Protein AF-A0AA38CPH5-F1 (afdb_monomer_lite)

Organism: Taxus chinensis (NCBI:txid29808)

pLDDT: mean 83.93, std 12.08, range [49.88, 96.62]

Structure (mmCIF, N/CA/C/O backbone):
data_AF-A0AA38CPH5-F1
#
_entry.id   AF-A0AA38CPH5-F1
#
loop_
_atom_site.group_PDB
_atom_site.id
_atom_site.type_symbol
_atom_site.label_atom_id
_atom_site.label_alt_id
_atom_site.label_comp_id
_atom_site.label_asym_id
_atom_site.label_entity_id
_atom_site.label_seq_id
_atom_site.pdbx_PDB_ins_code
_atom_site.Cartn_x
_atom_site.Cartn_y
_atom_site.Cartn_z
_atom_site.occupancy
_atom_site.B_iso_or_equiv
_atom_site.auth_seq_id
_atom_site.auth_comp_id
_atom_site.auth_asym_id
_atom_site.auth_atom_id
_atom_site.pdbx_PDB_model_num
ATOM 1 N N . VAL A 1 1 ? 11.092 2.825 -25.061 1.00 49.88 1 VAL A N 1
ATOM 2 C CA . VAL A 1 1 ? 11.094 2.612 -23.594 1.00 49.88 1 VAL A CA 1
ATOM 3 C C . VAL A 1 1 ? 11.245 1.121 -23.340 1.00 49.88 1 VAL A C 1
ATOM 5 O O . VAL A 1 1 ? 10.441 0.359 -23.857 1.00 49.88 1 VAL A O 1
ATOM 8 N N . ASN A 1 2 ? 12.337 0.680 -22.708 1.00 52.81 2 ASN A N 1
ATOM 9 C CA . ASN A 1 2 ? 12.590 -0.751 -22.521 1.00 52.81 2 ASN A CA 1
ATOM 10 C C . ASN A 1 2 ? 11.661 -1.270 -21.411 1.00 52.81 2 ASN A C 1
ATOM 12 O O . ASN A 1 2 ? 11.789 -0.869 -20.257 1.00 52.81 2 ASN A O 1
ATOM 16 N N . VAL A 1 3 ? 10.710 -2.125 -21.778 1.00 59.72 3 VAL A N 1
ATOM 17 C CA . VAL A 1 3 ? 9.700 -2.720 -20.888 1.00 59.72 3 VAL A CA 1
ATOM 18 C C . VAL A 1 3 ? 10.272 -3.474 -19.651 1.00 59.72 3 VAL A C 1
ATOM 20 O O . VAL A 1 3 ? 9.548 -3.551 -18.669 1.00 59.72 3 VAL A O 1
ATOM 23 N N . PRO A 1 4 ? 11.534 -3.957 -19.574 1.00 72.56 4 PRO A N 1
ATOM 24 C CA . PRO A 1 4 ? 12.068 -4.610 -18.367 1.00 72.56 4 PRO A CA 1
ATOM 25 C C . PRO A 1 4 ? 12.377 -3.672 -17.189 1.00 72.56 4 PRO A C 1
ATOM 27 O O . PRO A 1 4 ? 12.179 -4.048 -16.037 1.00 72.56 4 PRO A O 1
ATOM 30 N N . GLY A 1 5 ? 12.843 -2.444 -17.443 1.00 73.50 5 GLY A N 1
ATOM 31 C CA . GLY A 1 5 ? 13.474 -1.635 -16.386 1.00 73.50 5 GLY A CA 1
ATOM 32 C C . GLY A 1 5 ? 12.511 -1.158 -15.294 1.00 73.50 5 GLY A C 1
ATOM 33 O O . GLY A 1 5 ? 12.890 -1.044 -14.131 1.00 73.50 5 GLY A O 1
ATOM 34 N N . TRP A 1 6 ? 11.247 -0.906 -15.641 1.00 79.38 6 TRP A N 1
ATOM 35 C CA . TRP A 1 6 ? 10.251 -0.490 -14.650 1.00 79.38 6 TRP A CA 1
ATOM 36 C C . TRP A 1 6 ? 9.793 -1.665 -13.772 1.00 79.38 6 TRP A C 1
ATOM 38 O O . TRP A 1 6 ? 9.576 -1.473 -12.581 1.00 79.38 6 TRP A O 1
ATOM 48 N N . LEU A 1 7 ? 9.726 -2.887 -14.315 1.00 79.88 7 LEU A N 1
ATOM 49 C CA . LEU A 1 7 ? 9.412 -4.091 -13.536 1.00 79.88 7 LEU A CA 1
ATOM 50 C C . LEU A 1 7 ? 10.525 -4.418 -12.534 1.00 79.88 7 LEU A C 1
ATOM 52 O O . LEU A 1 7 ? 10.243 -4.739 -11.380 1.00 79.88 7 LEU A O 1
ATOM 56 N N . GLU A 1 8 ? 11.784 -4.287 -12.954 1.00 78.25 8 GLU A N 1
ATOM 57 C CA . GLU A 1 8 ? 12.946 -4.433 -12.069 1.00 78.25 8 GLU A CA 1
ATOM 58 C C . GLU A 1 8 ? 12.932 -3.388 -10.948 1.00 78.25 8 GLU A C 1
ATOM 60 O O . GLU A 1 8 ? 13.142 -3.727 -9.781 1.00 78.25 8 GLU A O 1
ATOM 65 N N . ALA A 1 9 ? 12.614 -2.131 -11.279 1.00 80.31 9 ALA A N 1
ATOM 66 C CA . ALA A 1 9 ? 12.453 -1.077 -10.285 1.00 80.31 9 ALA A CA 1
ATOM 67 C C . ALA A 1 9 ? 11.340 -1.420 -9.284 1.00 80.31 9 ALA A C 1
ATOM 69 O O . ALA A 1 9 ? 11.551 -1.310 -8.081 1.00 80.31 9 ALA A O 1
ATOM 70 N N . PHE A 1 10 ? 10.189 -1.913 -9.749 1.00 83.00 10 PHE A N 1
ATOM 71 C CA . PHE A 1 10 ? 9.068 -2.276 -8.877 1.00 83.00 10 PHE A CA 1
ATOM 72 C C . PHE A 1 10 ? 9.444 -3.426 -7.934 1.00 83.00 10 PHE A C 1
ATOM 74 O O . PHE A 1 10 ? 9.151 -3.363 -6.743 1.00 83.00 10 PHE A O 1
ATOM 81 N N . ALA A 1 11 ? 10.173 -4.437 -8.417 1.00 79.69 11 ALA A N 1
ATOM 82 C CA . ALA A 1 11 ? 10.667 -5.538 -7.586 1.00 79.69 11 ALA A CA 1
ATOM 83 C C . ALA A 1 11 ? 11.637 -5.076 -6.476 1.00 79.69 11 ALA A C 1
ATOM 85 O O . ALA A 1 11 ? 11.768 -5.726 -5.432 1.00 79.69 11 ALA A O 1
ATOM 86 N N . ALA A 1 12 ? 12.295 -3.929 -6.659 1.00 80.69 12 ALA A N 1
ATOM 87 C CA . ALA A 1 12 ? 13.166 -3.338 -5.653 1.00 80.69 12 ALA A CA 1
ATOM 88 C C . ALA A 1 12 ? 12.405 -2.642 -4.507 1.00 80.69 12 ALA A C 1
ATOM 90 O O . ALA A 1 12 ? 13.028 -2.355 -3.482 1.00 80.69 12 ALA A O 1
ATOM 91 N N . HIS A 1 13 ? 11.0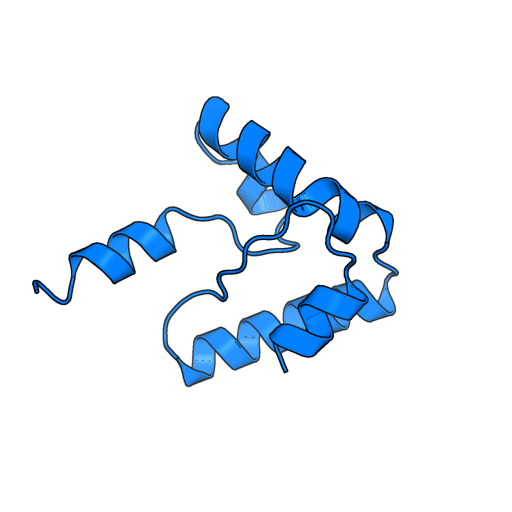76 -2.470 -4.578 1.00 79.56 13 HIS A N 1
ATOM 92 C CA . HIS A 1 13 ? 10.263 -1.892 -3.496 1.00 79.56 13 HIS A CA 1
ATOM 93 C C . HIS A 1 13 ? 9.654 -2.963 -2.571 1.00 79.56 13 HIS A C 1
ATOM 95 O O . HIS A 1 13 ? 9.312 -4.056 -3.017 1.00 79.56 13 HIS A O 1
ATOM 101 N N . PRO A 1 14 ? 9.633 -2.748 -1.242 1.00 83.19 14 PRO A N 1
ATOM 102 C CA . PRO A 1 14 ? 8.918 -3.627 -0.320 1.00 83.19 14 PRO A CA 1
ATOM 103 C C . PRO A 1 14 ? 7.407 -3.420 -0.472 1.00 83.19 14 PRO A C 1
ATOM 105 O O . PRO A 1 14 ? 6.948 -2.292 -0.648 1.00 83.19 14 PRO A O 1
ATOM 108 N N . GLN A 1 15 ? 6.636 -4.501 -0.380 1.00 84.94 15 GLN A N 1
ATOM 109 C CA . GLN A 1 15 ? 5.177 -4.416 -0.402 1.00 84.94 15 GLN A CA 1
ATOM 110 C C . GLN A 1 15 ? 4.669 -3.645 0.825 1.00 84.94 15 GLN A C 1
ATOM 112 O O . GLN A 1 15 ? 5.220 -3.776 1.922 1.00 84.94 15 GLN A O 1
ATOM 117 N N . ILE A 1 16 ? 3.608 -2.855 0.649 1.00 85.25 16 ILE A N 1
ATOM 118 C CA . ILE A 1 16 ? 2.994 -2.129 1.763 1.00 85.25 16 ILE A CA 1
ATOM 119 C C . ILE A 1 16 ? 2.383 -3.122 2.755 1.00 85.25 16 ILE A C 1
ATOM 121 O O . ILE A 1 16 ? 1.626 -4.009 2.367 1.00 85.25 16 ILE A O 1
ATOM 125 N N . GLY A 1 17 ? 2.748 -2.982 4.031 1.00 80.19 17 GLY A N 1
ATOM 126 C CA . GLY A 1 17 ? 2.310 -3.877 5.106 1.00 80.19 17 GLY A CA 1
ATOM 127 C C . GLY A 1 17 ? 3.187 -5.121 5.295 1.00 80.19 17 GLY A C 1
ATOM 128 O O . GLY A 1 17 ? 3.011 -5.839 6.277 1.00 80.19 17 GLY A O 1
ATOM 129 N N . ASP A 1 18 ? 4.183 -5.371 4.435 1.00 81.31 18 ASP A N 1
ATOM 130 C CA . ASP A 1 18 ? 5.137 -6.470 4.633 1.00 81.31 18 ASP A CA 1
ATOM 131 C C . ASP A 1 18 ? 6.313 -6.039 5.524 1.00 81.31 18 ASP A C 1
ATOM 133 O O . ASP A 1 18 ? 7.432 -5.748 5.083 1.00 81.31 18 ASP A O 1
ATOM 137 N N . VAL A 1 19 ? 6.049 -6.035 6.831 1.00 70.31 19 VAL A N 1
ATOM 138 C CA . VAL A 1 19 ? 7.027 -5.675 7.867 1.00 70.31 19 VAL A CA 1
ATOM 139 C C . VAL A 1 19 ? 8.243 -6.615 7.865 1.00 70.31 19 VAL A C 1
ATOM 141 O O . VAL A 1 19 ? 9.345 -6.209 8.238 1.00 70.31 19 VAL A O 1
ATOM 144 N N . LYS A 1 20 ? 8.087 -7.863 7.397 1.00 69.38 20 LYS A N 1
ATOM 145 C CA . LYS A 1 20 ? 9.191 -8.831 7.305 1.00 69.38 20 LYS A CA 1
ATOM 146 C C . LYS A 1 20 ? 10.125 -8.477 6.151 1.00 69.38 20 LYS A C 1
ATOM 148 O O . LYS A 1 20 ? 11.340 -8.443 6.346 1.00 69.38 20 LYS A O 1
ATOM 153 N N . SER A 1 21 ? 9.582 -8.137 4.980 1.00 67.69 21 SER A N 1
ATOM 154 C CA . SER A 1 21 ? 10.387 -7.661 3.848 1.00 67.69 21 SER A CA 1
ATOM 155 C C . SER A 1 21 ? 11.103 -6.344 4.155 1.00 67.69 21 SER A C 1
ATOM 157 O O . SER A 1 21 ? 12.204 -6.137 3.638 1.00 67.69 21 SER A O 1
ATOM 159 N N . LEU A 1 22 ? 10.523 -5.469 4.985 1.00 61.69 22 LEU A N 1
ATOM 160 C CA . LEU A 1 22 ? 11.168 -4.225 5.425 1.00 61.69 22 LEU A CA 1
ATOM 161 C C . LEU A 1 22 ? 12.400 -4.472 6.308 1.00 61.69 22 LEU A C 1
ATOM 163 O O . LEU A 1 22 ? 13.291 -3.632 6.351 1.00 61.69 22 LEU A O 1
ATOM 167 N N . ASN A 1 23 ? 12.484 -5.608 7.002 1.00 61.28 23 ASN A N 1
ATOM 168 C CA . ASN A 1 23 ? 13.628 -5.938 7.858 1.00 61.28 23 ASN A CA 1
ATOM 169 C C . ASN A 1 23 ? 14.781 -6.627 7.109 1.00 61.28 23 ASN A C 1
ATOM 171 O O . ASN A 1 23 ? 15.905 -6.618 7.600 1.00 61.28 23 ASN A O 1
ATOM 175 N N . ASN A 1 24 ? 14.524 -7.182 5.920 1.00 59.59 24 ASN A N 1
ATOM 176 C CA . ASN A 1 24 ? 15.494 -7.978 5.157 1.00 59.59 24 ASN A CA 1
ATOM 177 C C . ASN A 1 24 ? 16.198 -7.211 4.014 1.00 59.59 24 ASN A C 1
ATOM 179 O O . ASN A 1 24 ? 17.062 -7.779 3.345 1.00 59.59 24 ASN A O 1
ATOM 183 N N . LYS A 1 25 ? 15.847 -5.943 3.745 1.00 61.38 25 LYS A N 1
ATOM 184 C CA . LYS A 1 25 ? 16.475 -5.124 2.685 1.00 61.38 25 LYS A CA 1
ATOM 185 C C . LYS A 1 25 ? 17.682 -4.326 3.186 1.00 61.38 25 LYS A C 1
ATOM 187 O O . LYS A 1 25 ? 17.815 -4.063 4.376 1.00 61.38 25 LYS A O 1
ATOM 192 N N . LYS A 1 26 ? 18.561 -3.924 2.250 1.00 58.41 26 LYS A N 1
ATOM 193 C CA . LYS A 1 26 ? 19.732 -3.063 2.516 1.00 58.41 26 LYS A CA 1
ATOM 194 C C . LYS A 1 26 ? 19.318 -1.869 3.387 1.00 58.41 26 LYS A C 1
ATOM 196 O O . LYS A 1 26 ? 18.413 -1.133 2.995 1.00 58.41 26 LYS A O 1
ATOM 201 N N . ALA A 1 27 ? 20.013 -1.692 4.513 1.00 57.31 27 ALA A N 1
ATOM 202 C CA . ALA A 1 27 ? 19.653 -0.800 5.622 1.00 57.31 27 ALA A CA 1
ATOM 203 C C . ALA A 1 27 ? 19.040 0.549 5.181 1.00 57.31 27 ALA A C 1
ATOM 205 O O . ALA A 1 27 ? 17.886 0.828 5.495 1.00 57.31 27 ALA A O 1
ATOM 206 N N . GLY A 1 28 ? 19.718 1.304 4.307 1.00 57.69 28 GLY A N 1
ATOM 207 C CA . GLY A 1 28 ? 19.254 2.642 3.908 1.00 57.69 28 GLY A CA 1
ATOM 208 C C . GLY A 1 28 ? 17.920 2.702 3.143 1.00 57.69 28 GLY A C 1
ATOM 209 O O . GLY A 1 28 ? 17.133 3.616 3.366 1.00 57.69 28 GLY A O 1
ATOM 210 N N . SER A 1 29 ? 17.619 1.737 2.264 1.00 67.94 29 SER A N 1
ATOM 211 C CA . SER A 1 29 ? 16.340 1.725 1.523 1.00 67.94 29 SER A CA 1
ATOM 212 C C . SER A 1 29 ? 15.195 1.171 2.372 1.00 67.94 29 SER A C 1
ATOM 214 O O . SER A 1 29 ? 14.053 1.600 2.224 1.00 67.94 29 SER A O 1
ATOM 216 N N . ALA A 1 30 ? 15.501 0.253 3.291 1.00 70.81 30 ALA A N 1
ATOM 217 C CA . ALA A 1 30 ? 14.536 -0.273 4.247 1.00 70.81 30 ALA A CA 1
ATOM 218 C C . ALA A 1 30 ? 14.057 0.799 5.237 1.00 70.81 30 ALA A C 1
ATOM 220 O O . ALA A 1 30 ? 12.856 0.910 5.470 1.00 70.81 30 ALA A O 1
ATOM 221 N N . GLU A 1 31 ? 14.966 1.597 5.802 1.00 75.94 31 GLU A N 1
ATOM 222 C CA . GLU A 1 31 ? 14.618 2.677 6.739 1.00 75.94 31 GLU A CA 1
ATOM 223 C C . GLU A 1 31 ? 13.777 3.773 6.078 1.00 75.94 31 GLU A C 1
ATOM 225 O O . GLU A 1 31 ? 12.781 4.209 6.658 1.00 75.94 31 GLU A O 1
ATOM 230 N N . TRP A 1 32 ? 14.102 4.145 4.836 1.00 77.38 32 TRP A N 1
ATOM 231 C CA . TRP A 1 32 ? 13.300 5.094 4.065 1.00 77.38 32 TRP A CA 1
ATOM 232 C C . TRP A 1 32 ? 11.872 4.578 3.836 1.00 77.38 32 TRP A C 1
ATOM 234 O O . TRP A 1 32 ? 10.907 5.239 4.217 1.00 77.38 32 TRP A O 1
ATOM 244 N N . CYS A 1 33 ? 11.718 3.353 3.317 1.00 79.69 33 CYS A N 1
ATOM 245 C CA . CYS A 1 33 ? 10.396 2.767 3.079 1.00 79.69 33 CYS A CA 1
ATOM 246 C C . CYS A 1 33 ? 9.598 2.531 4.372 1.00 79.69 33 CYS A C 1
ATOM 248 O O . CYS A 1 33 ? 8.373 2.649 4.366 1.00 79.69 33 CYS A O 1
ATOM 250 N N . LYS A 1 34 ? 10.266 2.228 5.495 1.00 82.75 34 LYS A N 1
ATOM 251 C CA . LYS A 1 34 ? 9.620 2.177 6.819 1.00 82.75 34 LYS A CA 1
ATOM 252 C C . LYS A 1 34 ? 9.036 3.535 7.204 1.00 82.75 34 LYS A C 1
ATOM 254 O O . LYS A 1 34 ? 7.908 3.587 7.687 1.00 82.75 34 LYS A O 1
ATOM 259 N N . GLY A 1 35 ? 9.779 4.619 6.973 1.00 84.75 35 GLY A N 1
ATOM 260 C CA . GLY A 1 35 ? 9.302 5.983 7.196 1.00 84.75 35 GLY A CA 1
ATOM 261 C C . GLY A 1 35 ? 8.076 6.310 6.343 1.00 84.75 35 GLY A C 1
ATOM 262 O O . GLY A 1 35 ? 7.065 6.768 6.874 1.00 84.75 35 GLY A O 1
ATOM 263 N N . GLU A 1 36 ? 8.126 5.991 5.048 1.00 86.25 36 GLU A N 1
ATOM 264 C CA . GLU A 1 36 ? 7.023 6.232 4.105 1.00 86.25 36 GLU A CA 1
ATOM 265 C C . GLU A 1 36 ? 5.740 5.486 4.495 1.00 86.25 36 GLU A C 1
ATOM 267 O O . GLU A 1 36 ? 4.650 6.026 4.344 1.00 86.25 36 GLU A O 1
ATOM 272 N N . GLN A 1 37 ? 5.850 4.270 5.036 1.00 88.56 37 GLN A N 1
ATOM 273 C CA . GLN A 1 37 ? 4.694 3.457 5.435 1.00 88.56 37 GLN A CA 1
ATOM 274 C C . GLN A 1 37 ? 4.282 3.631 6.907 1.00 88.56 37 GLN A C 1
ATOM 276 O O . GLN A 1 37 ? 3.331 2.992 7.356 1.00 88.56 37 GLN A O 1
ATOM 281 N N . SER A 1 38 ? 4.964 4.482 7.678 1.00 88.94 38 SER A N 1
ATOM 282 C CA . SER A 1 38 ? 4.744 4.612 9.128 1.00 88.94 38 SER A CA 1
ATOM 283 C C . SER A 1 38 ? 3.310 5.007 9.502 1.00 88.94 38 SER A C 1
ATOM 285 O O . SER A 1 38 ? 2.735 4.413 10.413 1.00 88.94 38 SER A O 1
ATOM 287 N N 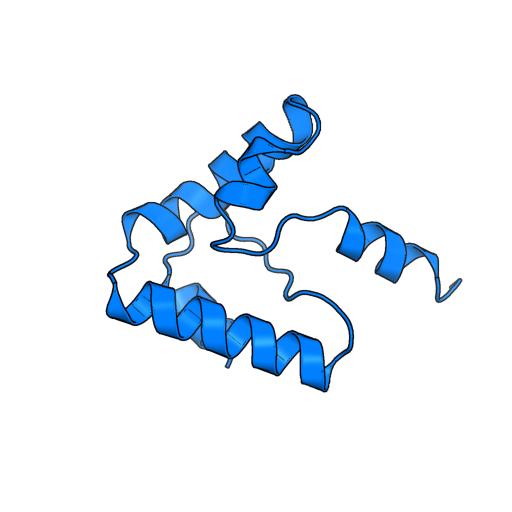. ALA A 1 39 ? 2.715 5.957 8.774 1.00 89.56 39 ALA A N 1
ATOM 288 C CA . ALA A 1 39 ? 1.333 6.400 8.979 1.00 89.56 39 ALA A CA 1
ATOM 289 C C . ALA A 1 39 ? 0.309 5.302 8.646 1.00 89.56 39 ALA A C 1
ATOM 291 O O . ALA A 1 39 ? -0.705 5.155 9.330 1.00 89.56 39 ALA A O 1
ATOM 292 N N . ALA A 1 40 ? 0.589 4.484 7.632 1.00 88.38 40 ALA A N 1
ATOM 293 C CA . ALA A 1 40 ? -0.248 3.343 7.304 1.00 88.38 40 ALA A CA 1
ATOM 294 C C . ALA A 1 40 ? -0.207 2.320 8.443 1.00 88.38 40 ALA A C 1
ATOM 296 O O . ALA A 1 40 ? -1.247 1.947 8.981 1.00 88.38 40 ALA A O 1
ATOM 297 N N . LEU A 1 41 ? 0.996 1.941 8.878 1.00 87.75 41 LEU A N 1
ATOM 298 C CA . LEU A 1 41 ? 1.191 0.944 9.930 1.00 87.75 41 LEU A CA 1
ATOM 299 C C . LEU A 1 41 ? 0.611 1.387 11.281 1.00 87.75 41 LEU A C 1
ATOM 301 O O . LEU A 1 41 ? 0.049 0.559 11.989 1.00 87.75 41 LEU A O 1
ATOM 305 N N . SER A 1 42 ? 0.696 2.674 11.634 1.00 90.06 42 SER A N 1
ATOM 306 C CA . SER A 1 42 ? 0.130 3.187 12.891 1.00 90.06 42 SER A CA 1
ATOM 307 C C . SER A 1 42 ? -1.400 3.270 12.899 1.00 90.06 42 SER A C 1
ATOM 309 O O . SER A 1 42 ? -2.001 3.320 13.969 1.00 90.06 42 SER A O 1
ATOM 311 N N . THR A 1 43 ? -2.031 3.279 11.723 1.00 88.88 43 THR A N 1
ATOM 312 C CA . THR A 1 43 ? -3.494 3.346 11.553 1.00 88.88 43 THR A CA 1
ATOM 313 C C . THR A 1 43 ? -4.112 1.999 11.173 1.00 88.88 43 THR A C 1
ATOM 315 O O . THR A 1 43 ? -5.317 1.910 10.927 1.00 88.88 43 THR A O 1
ATOM 318 N N . ALA A 1 44 ? -3.302 0.941 11.107 1.00 88.50 44 ALA A N 1
ATOM 319 C CA . ALA A 1 44 ? -3.771 -0.403 10.822 1.00 88.50 44 ALA A CA 1
ATOM 320 C C . ALA A 1 44 ? -4.471 -1.013 12.047 1.00 88.50 44 ALA A C 1
ATOM 322 O O . ALA A 1 44 ? -3.991 -0.940 13.175 1.00 88.50 44 ALA A O 1
ATOM 323 N N . THR A 1 45 ? -5.604 -1.658 11.796 1.00 91.94 45 THR A N 1
ATOM 324 C CA . THR A 1 45 ? -6.251 -2.609 12.707 1.00 91.94 45 THR A CA 1
ATOM 325 C C . THR A 1 45 ? -5.995 -4.013 12.173 1.00 91.94 45 THR A C 1
ATOM 327 O O . THR A 1 45 ? -5.667 -4.155 10.995 1.00 91.94 45 THR A O 1
ATOM 330 N N . ASP A 1 46 ? -6.211 -5.056 12.972 1.00 88.94 46 ASP A N 1
ATOM 331 C CA . ASP A 1 46 ? -6.064 -6.438 12.486 1.00 88.94 46 ASP A CA 1
ATOM 332 C C . ASP A 1 46 ? -6.934 -6.710 11.246 1.00 88.94 46 ASP A C 1
ATOM 334 O O . ASP A 1 46 ? -6.486 -7.343 10.289 1.00 88.94 46 ASP A O 1
ATOM 338 N N . LEU A 1 47 ? -8.153 -6.155 11.219 1.00 92.19 47 LEU A N 1
ATOM 339 C CA . LEU A 1 47 ? -9.071 -6.270 10.086 1.00 92.19 47 LEU A CA 1
ATOM 340 C C . LEU A 1 47 ? -8.521 -5.568 8.837 1.00 92.19 47 LEU A C 1
ATOM 342 O O . LEU A 1 47 ? -8.442 -6.169 7.768 1.00 92.19 47 LEU A O 1
ATOM 346 N N . THR A 1 48 ? -8.128 -4.298 8.962 1.00 91.38 48 THR A N 1
ATOM 347 C CA . THR A 1 48 ? -7.648 -3.518 7.811 1.00 91.38 48 THR A CA 1
ATOM 348 C C . THR A 1 48 ? -6.284 -3.996 7.321 1.00 91.38 48 THR A C 1
ATOM 350 O O . THR A 1 48 ? -6.007 -3.928 6.127 1.00 91.38 48 THR A O 1
ATOM 353 N N . PHE A 1 49 ? -5.453 -4.545 8.207 1.00 88.00 49 PHE A N 1
ATOM 354 C CA . PHE A 1 49 ? -4.205 -5.198 7.833 1.00 88.00 49 PHE A CA 1
ATOM 355 C C . PHE A 1 49 ? -4.456 -6.480 7.029 1.00 88.00 49 PHE A C 1
ATOM 357 O O . PHE A 1 49 ? -3.839 -6.670 5.981 1.00 88.00 49 PHE A O 1
ATOM 364 N N . GLN A 1 50 ? -5.390 -7.332 7.468 1.00 89.94 50 GLN A N 1
ATOM 365 C CA . GLN A 1 50 ? -5.760 -8.535 6.719 1.00 89.94 50 GLN A CA 1
ATOM 366 C C . GLN A 1 50 ? -6.341 -8.183 5.343 1.00 89.94 50 GLN A C 1
ATOM 368 O O . GLN A 1 50 ? -5.926 -8.763 4.340 1.00 89.94 50 GLN A O 1
ATOM 373 N N . GLU A 1 51 ? -7.225 -7.180 5.265 1.00 94.50 51 GLU A N 1
ATOM 374 C CA . GLU A 1 51 ? -7.724 -6.684 3.978 1.00 94.50 51 GLU A CA 1
ATOM 375 C C . GLU A 1 51 ? -6.587 -6.197 3.073 1.00 94.50 51 GLU A C 1
ATOM 377 O O . GLU A 1 51 ? -6.590 -6.481 1.874 1.00 94.50 51 GLU A O 1
ATOM 382 N N . LEU A 1 52 ? -5.606 -5.478 3.627 1.00 92.25 52 LEU A N 1
ATOM 383 C CA . LEU A 1 52 ? -4.473 -4.957 2.865 1.00 92.25 52 LEU A CA 1
ATOM 384 C C . LEU A 1 52 ? -3.643 -6.099 2.270 1.00 92.25 52 LEU A C 1
ATOM 386 O O . LEU A 1 52 ? -3.245 -6.022 1.107 1.00 92.25 52 LEU A O 1
ATOM 390 N N . VAL A 1 53 ? -3.410 -7.171 3.029 1.00 91.25 53 VAL A N 1
ATOM 391 C CA . VAL A 1 53 ? -2.718 -8.374 2.540 1.00 91.25 53 VAL A CA 1
ATOM 392 C C . VAL A 1 53 ? -3.503 -9.035 1.406 1.00 91.25 53 VAL A C 1
ATOM 394 O O . VAL A 1 53 ? -2.938 -9.294 0.340 1.00 91.25 53 VAL A O 1
ATOM 397 N N . ASP A 1 54 ? -4.803 -9.256 1.597 1.00 94.25 54 ASP A N 1
ATOM 398 C CA . ASP A 1 54 ? -5.656 -9.927 0.613 1.00 94.25 54 ASP A CA 1
ATOM 399 C C . ASP A 1 54 ? -5.730 -9.145 -0.703 1.00 94.25 54 ASP A C 1
ATOM 401 O O . ASP A 1 54 ? -5.635 -9.717 -1.793 1.00 94.25 54 ASP A O 1
ATOM 405 N N . TRP A 1 55 ? -5.867 -7.823 -0.620 1.00 96.25 55 TRP A N 1
ATOM 406 C CA . TRP A 1 55 ? -5.922 -6.969 -1.800 1.00 96.25 55 TRP A CA 1
ATOM 407 C C . TRP A 1 55 ? -4.573 -6.831 -2.503 1.00 96.25 55 TRP A C 1
ATOM 409 O O . TRP A 1 55 ? -4.545 -6.815 -3.732 1.00 96.25 55 TRP A O 1
ATOM 419 N N . ASN A 1 56 ? -3.452 -6.830 -1.775 1.00 93.69 56 ASN A N 1
ATOM 420 C CA . ASN A 1 56 ? -2.130 -6.882 -2.404 1.00 93.69 56 ASN A CA 1
ATOM 421 C C . ASN A 1 56 ? -1.934 -8.188 -3.191 1.00 93.69 56 ASN A C 1
ATOM 423 O O . ASN A 1 56 ? -1.404 -8.158 -4.304 1.00 93.69 56 ASN A O 1
ATOM 427 N N . HIS A 1 57 ? -2.397 -9.326 -2.658 1.00 93.19 57 HIS A N 1
ATOM 428 C CA . HIS A 1 57 ? -2.374 -10.595 -3.390 1.00 93.19 57 HIS A CA 1
ATOM 429 C C . HIS A 1 57 ? -3.225 -10.534 -4.663 1.00 93.19 57 HIS A C 1
ATOM 431 O O . HIS A 1 57 ? -2.720 -10.860 -5.737 1.00 93.19 57 HIS A O 1
ATOM 437 N N . LYS A 1 58 ? -4.470 -10.044 -4.570 1.00 96.12 58 LYS A N 1
ATOM 438 C CA . LYS A 1 58 ? -5.363 -9.873 -5.733 1.00 96.12 58 LYS A CA 1
ATOM 439 C C . LYS A 1 58 ? -4.770 -8.943 -6.791 1.00 96.12 58 LYS A C 1
ATOM 441 O O . LYS A 1 58 ? -4.836 -9.239 -7.982 1.00 96.12 58 LYS A O 1
ATOM 446 N N . TYR A 1 59 ? -4.174 -7.829 -6.367 1.00 96.12 59 TYR A N 1
ATOM 447 C CA . TYR A 1 59 ? -3.513 -6.888 -7.266 1.00 96.12 59 TYR A CA 1
ATOM 448 C C . TYR A 1 59 ? -2.368 -7.573 -8.017 1.00 96.12 59 TYR A C 1
ATOM 450 O O . TYR A 1 59 ? -2.295 -7.506 -9.244 1.00 96.12 59 TYR A O 1
ATOM 458 N N . LYS A 1 60 ? -1.506 -8.293 -7.292 1.00 92.75 60 LYS A N 1
ATOM 459 C CA . LYS A 1 60 ? -0.371 -9.000 -7.888 1.00 92.75 60 LYS A CA 1
ATOM 460 C C . LYS A 1 60 ? -0.808 -10.104 -8.847 1.00 92.75 60 LYS A C 1
ATOM 462 O O . LYS A 1 60 ? -0.197 -10.243 -9.900 1.00 92.75 60 LYS A O 1
ATOM 467 N N . GLU A 1 61 ? -1.852 -10.860 -8.518 1.00 94.69 61 GLU A N 1
ATOM 468 C CA . GLU A 1 61 ? -2.426 -11.872 -9.414 1.00 94.69 61 GLU A CA 1
ATOM 469 C C . GLU A 1 61 ? -2.952 -11.241 -10.712 1.00 94.69 61 GLU A C 1
ATOM 471 O O . GLU A 1 61 ? -2.704 -11.756 -11.799 1.00 94.69 61 GLU A O 1
ATOM 476 N N . LYS A 1 62 ? -3.616 -10.083 -10.609 1.00 95.50 62 LYS A N 1
ATOM 477 C CA . LYS A 1 62 ? -4.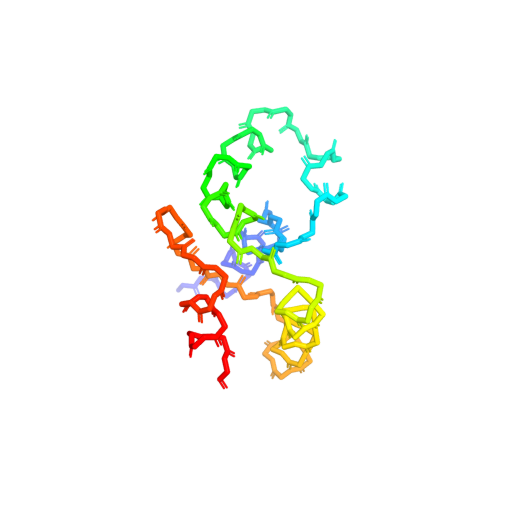204 -9.377 -11.753 1.00 95.50 62 LYS A CA 1
ATOM 478 C C . LYS A 1 62 ? -3.169 -8.704 -12.658 1.00 95.50 62 LYS A C 1
ATOM 480 O O . LYS A 1 62 ? -3.325 -8.728 -13.876 1.00 95.50 62 LYS A O 1
ATOM 485 N N . PHE A 1 63 ? -2.157 -8.060 -12.079 1.00 93.19 63 PHE A N 1
ATOM 486 C CA . PHE A 1 63 ? -1.231 -7.192 -12.818 1.00 93.19 63 PHE A CA 1
ATOM 487 C C . PHE A 1 63 ? 0.177 -7.777 -12.985 1.00 93.19 63 PHE A C 1
ATOM 489 O O . PHE A 1 63 ? 0.927 -7.325 -13.846 1.00 93.19 63 PHE A O 1
ATOM 496 N N . GLY A 1 64 ? 0.547 -8.792 -12.202 1.00 91.31 64 GLY A N 1
ATOM 497 C CA . GLY A 1 64 ? 1.853 -9.456 -12.271 1.00 91.31 64 GLY A CA 1
ATOM 498 C C . GLY A 1 64 ? 2.988 -8.744 -11.524 1.00 91.31 64 GLY A C 1
ATOM 499 O O . GLY A 1 64 ? 4.125 -9.209 -11.560 1.00 91.31 64 GLY A O 1
ATOM 500 N N . PHE A 1 65 ? 2.709 -7.642 -10.824 1.00 89.31 65 PHE A N 1
ATOM 501 C CA . PHE A 1 65 ? 3.678 -6.878 -10.030 1.00 89.31 65 PHE A CA 1
ATOM 502 C C . PHE A 1 65 ? 3.032 -6.311 -8.756 1.00 89.31 65 PHE A C 1
ATOM 504 O O . PHE A 1 65 ? 1.817 -6.377 -8.580 1.00 89.31 65 PHE A O 1
ATOM 511 N N . ILE A 1 66 ? 3.853 -5.808 -7.830 1.00 90.94 66 ILE A N 1
ATOM 512 C CA . ILE A 1 66 ? 3.372 -5.260 -6.553 1.00 90.94 66 ILE A CA 1
ATOM 513 C C . ILE A 1 66 ? 2.643 -3.926 -6.745 1.00 90.94 66 ILE A C 1
ATOM 515 O O . ILE A 1 66 ? 2.965 -3.160 -7.652 1.00 90.94 66 ILE A O 1
ATOM 519 N N . PHE A 1 67 ? 1.708 -3.618 -5.850 1.00 92.75 67 PHE A N 1
ATOM 520 C CA . PHE A 1 67 ? 1.107 -2.292 -5.795 1.00 92.75 67 PHE A CA 1
ATOM 521 C C . PHE A 1 67 ? 2.112 -1.258 -5.276 1.00 92.75 67 PHE A C 1
ATOM 523 O O . PHE A 1 67 ? 2.821 -1.499 -4.296 1.00 92.75 67 PHE A O 1
ATOM 530 N N . LEU A 1 68 ? 2.161 -0.102 -5.934 1.00 91.50 68 LEU A N 1
ATOM 531 C CA . LEU A 1 68 ? 3.114 0.966 -5.654 1.00 91.50 68 LEU A CA 1
ATOM 532 C C . LEU A 1 68 ? 2.364 2.298 -5.574 1.00 91.50 68 LEU A C 1
ATOM 534 O O . LEU A 1 68 ? 1.685 2.699 -6.516 1.00 91.50 68 LEU A O 1
ATOM 538 N N . ILE A 1 69 ? 2.492 2.983 -4.439 1.00 93.12 69 ILE A N 1
ATOM 539 C CA . ILE A 1 69 ? 1.888 4.293 -4.175 1.00 93.12 69 ILE A CA 1
ATOM 540 C C . ILE A 1 69 ? 2.846 5.126 -3.318 1.00 93.12 69 ILE A C 1
ATOM 542 O O . ILE A 1 69 ? 3.622 4.582 -2.533 1.00 93.12 69 ILE A O 1
ATOM 546 N N . CYS A 1 70 ? 2.783 6.454 -3.440 1.00 92.56 70 CYS A N 1
ATOM 547 C CA . CYS A 1 70 ? 3.449 7.359 -2.504 1.00 92.56 70 CYS A CA 1
ATOM 548 C C . CYS A 1 70 ? 2.745 7.279 -1.138 1.00 92.56 70 CYS A C 1
ATOM 550 O O . CYS A 1 70 ? 1.686 7.883 -0.956 1.00 92.56 70 CYS A O 1
ATOM 552 N N . ALA A 1 71 ? 3.303 6.482 -0.221 1.00 90.56 71 ALA A N 1
ATOM 553 C CA . ALA A 1 71 ? 2.680 6.127 1.057 1.00 90.56 71 ALA A CA 1
ATOM 554 C C . ALA A 1 71 ? 2.832 7.197 2.153 1.00 90.56 71 ALA A C 1
ATOM 556 O O . ALA A 1 71 ? 2.084 7.171 3.128 1.00 90.56 71 ALA A O 1
ATOM 557 N N . THR A 1 72 ? 3.757 8.149 1.991 1.00 92.75 72 THR A N 1
ATOM 558 C CA . THR A 1 72 ? 4.057 9.174 2.998 1.00 92.75 72 THR A CA 1
ATOM 559 C C . THR A 1 72 ? 2.798 9.904 3.456 1.00 92.75 72 THR A C 1
ATOM 561 O O . THR A 1 72 ? 2.120 10.555 2.663 1.00 92.75 72 THR A O 1
ATOM 564 N N . GLY A 1 73 ? 2.501 9.803 4.753 1.00 92.56 73 GLY A N 1
ATOM 565 C CA . GLY A 1 73 ? 1.358 10.465 5.383 1.00 92.56 73 GLY A CA 1
ATOM 566 C C . GLY A 1 73 ? -0.006 9.821 5.113 1.00 92.56 73 GLY A C 1
ATOM 567 O O . GLY A 1 73 ? -0.995 10.327 5.631 1.00 92.56 73 GLY A O 1
ATOM 568 N N . ARG A 1 74 ? -0.079 8.722 4.351 1.00 94.56 74 ARG A N 1
ATOM 569 C CA . ARG A 1 74 ? -1.336 8.012 4.077 1.00 94.56 74 ARG A CA 1
ATOM 570 C C . ARG A 1 74 ? -1.630 6.977 5.153 1.00 94.56 74 ARG A C 1
ATOM 572 O O . ARG A 1 74 ? -0.745 6.235 5.574 1.00 94.56 74 ARG A O 1
ATOM 579 N N . SER A 1 75 ? -2.888 6.901 5.554 1.00 94.06 75 SER A N 1
ATOM 580 C CA . SER A 1 75 ? -3.420 5.880 6.453 1.00 94.06 75 SER A CA 1
ATOM 581 C C . SER A 1 75 ? -3.693 4.553 5.730 1.00 94.06 75 SER A C 1
ATOM 583 O O . SER A 1 75 ? -3.808 4.502 4.503 1.00 94.06 75 SER A O 1
ATOM 585 N N . THR A 1 76 ? -3.835 3.456 6.485 1.00 92.62 76 THR A N 1
ATOM 586 C CA . THR A 1 76 ? -4.188 2.144 5.909 1.00 92.62 76 THR A CA 1
ATOM 587 C C . THR A 1 76 ? -5.515 2.180 5.129 1.00 92.62 76 THR A C 1
ATOM 589 O O . THR A 1 76 ? -5.540 1.652 4.017 1.00 92.62 76 THR A O 1
ATOM 592 N N . PRO A 1 77 ? -6.600 2.817 5.622 1.00 93.81 77 PRO A N 1
ATOM 593 C CA . PRO A 1 77 ? -7.841 2.947 4.855 1.00 93.81 77 PRO A CA 1
ATOM 594 C C . PRO A 1 77 ? -7.684 3.690 3.519 1.00 93.81 77 PRO A C 1
ATOM 596 O O . PRO A 1 77 ? -8.242 3.248 2.521 1.00 93.81 77 PRO A O 1
ATOM 599 N N . GLU A 1 78 ? -6.897 4.770 3.463 1.00 95.31 78 GLU A N 1
ATOM 600 C CA . GLU A 1 78 ? -6.652 5.515 2.212 1.00 95.31 78 GLU A CA 1
ATOM 601 C C . GLU A 1 78 ? -5.858 4.691 1.189 1.00 95.31 78 GLU A C 1
ATOM 603 O O . GLU A 1 78 ? -6.088 4.783 -0.019 1.00 95.31 78 GLU A O 1
ATOM 608 N N . ILE A 1 79 ? -4.915 3.872 1.663 1.00 95.25 79 ILE A N 1
ATOM 609 C CA . ILE A 1 79 ? -4.172 2.944 0.804 1.00 95.25 79 ILE A CA 1
ATOM 610 C C . I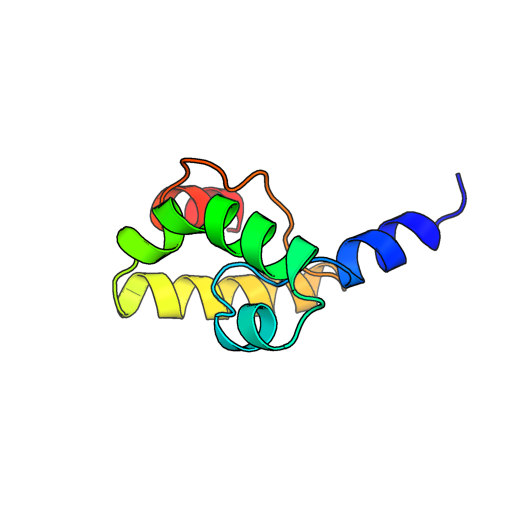LE A 1 79 ? -5.099 1.843 0.288 1.00 95.25 79 ILE A C 1
ATOM 612 O O . ILE A 1 79 ? -5.038 1.517 -0.894 1.00 95.25 79 ILE A O 1
ATOM 616 N N . LEU A 1 80 ? -5.970 1.298 1.142 1.00 95.19 80 LEU A N 1
ATOM 617 C CA . LEU A 1 80 ? -6.974 0.310 0.743 1.00 95.19 80 LEU A CA 1
ATOM 618 C C . LEU A 1 80 ? -7.927 0.858 -0.322 1.00 95.19 80 LEU A C 1
ATOM 620 O O . LEU A 1 80 ? -8.211 0.147 -1.277 1.00 95.19 80 LEU A O 1
ATOM 624 N N . ASP A 1 81 ? -8.385 2.102 -0.186 1.00 96.62 81 ASP A N 1
ATOM 625 C CA . ASP A 1 81 ? -9.241 2.761 -1.182 1.00 96.62 81 ASP A CA 1
ATOM 626 C C . ASP A 1 81 ? -8.546 2.891 -2.547 1.00 96.62 81 ASP A C 1
ATOM 628 O O . ASP A 1 81 ? -9.161 2.673 -3.583 1.00 96.62 81 ASP A O 1
ATOM 632 N N . SER A 1 82 ? -7.233 3.148 -2.550 1.00 96.19 82 SER A N 1
ATOM 633 C CA . SER A 1 82 ? -6.436 3.236 -3.784 1.00 96.19 82 SER A CA 1
ATOM 634 C C . SER A 1 82 ? -6.091 1.873 -4.404 1.00 96.19 82 SER A C 1
ATOM 636 O O . SER A 1 82 ? -5.723 1.807 -5.577 1.00 96.19 82 SER A O 1
ATOM 638 N N . LEU A 1 83 ? -6.103 0.807 -3.600 1.00 94.62 83 LEU A N 1
ATOM 639 C CA . LEU A 1 83 ? -5.683 -0.542 -3.990 1.00 94.62 83 LEU A CA 1
ATOM 640 C C . LEU A 1 83 ? -6.838 -1.388 -4.552 1.00 94.62 83 LEU A C 1
ATOM 642 O O . LEU A 1 83 ? -6.588 -2.299 -5.348 1.00 94.62 83 LEU A O 1
ATOM 646 N N . LYS A 1 84 ? -8.065 -1.124 -4.096 1.00 93.75 84 LYS A N 1
ATOM 647 C CA . LYS A 1 84 ? -9.296 -1.796 -4.537 1.00 93.75 84 LYS A CA 1
ATOM 648 C C . LYS A 1 84 ? -9.666 -1.392 -5.967 1.00 93.75 84 LYS A C 1
ATOM 650 O O . LYS A 1 84 ? -10.08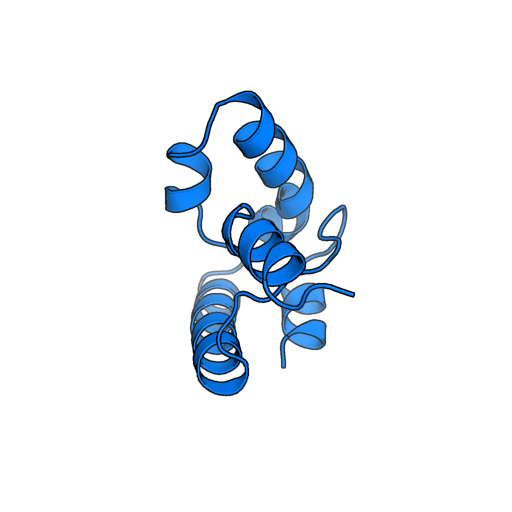6 -2.300 -6.724 1.00 93.75 84 LYS A O 1
#

InterPro domains:
  IPR018020 Oxo-4-hydroxy-4-carboxy-5-ureidoimidazoline decarboxylase [PF09349] (6-83)
  IPR036778 Oxo-4-hydroxy-4-carboxy-5-ureidoimidazoline decarboxylase superfamily [G3DSA:1.10.3330.10] (1-84)
  IPR036778 Oxo-4-hydroxy-4-carboxy-5-ureidoimidazoline decarboxylase superfamily [SSF158694] (3-83)

Sequence (84 aa):
VNVPGWLEAFAAHPQIGDVKSLNNKKAGSAEWCKGEQSAALSTATDLTFQELVDWNHKYKEKFGFIFLICATGRSTPEILDSLK

Radius of gyration: 12.79 Å; chains: 1; bounding box: 29×22×36 Å

Secondary structure (DSSP, 8-state):
--HHHHHHHHHTSPPTT-HHHHHSS-HHHHHHHHHHTHHHHHT--HHHHHHHHHHHHHHHHHHSS------TT--HHHHHHHH-

Foldseek 3Di:
DPPPPVQVVLVLDDAQLPPVVLVPDDVPRSVVNCQQNVQQVVQDDPVLSVLSVVLQVVQCVVPVT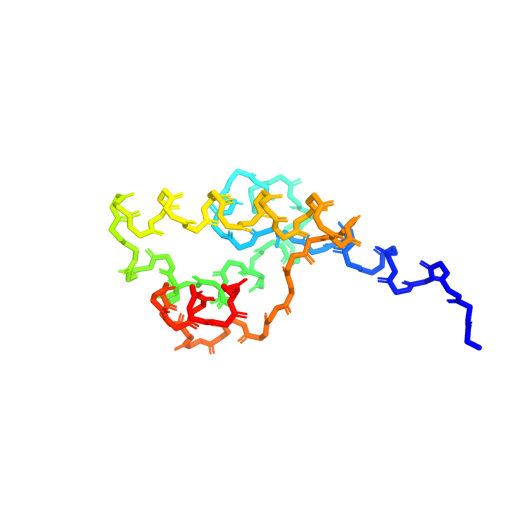GDDDRSHNDHSVRVSVVSD